Protein AF-A0A519ZS15-F1 (afdb_monomer)

Radius of gyration: 15.24 Å; Cα contacts (8 Å, |Δi|>4): 157; chains: 1; bounding box: 53×37×29 Å

Solvent-accessible surface area (backbone atoms only — not comparable to full-atom values): 6198 Å² total; per-residue (Å²): 136,78,85,75,93,79,76,86,72,78,70,46,23,28,39,32,37,40,53,42,79,75,72,66,48,62,78,21,24,38,35,22,45,79,51,90,48,95,50,40,70,17,40,37,40,30,52,72,74,75,50,67,84,54,71,74,38,74,85,41,55,37,82,44,50,44,69,55,51,37,70,79,40,56,81,54,58,83,53,71,84,57,56,74,69,42,30,35,37,30,94,48,94,91,50,72,73,41,81,51,81,76,129

Sequence (103 aa):
MTPTLKASTETITCVVTEVIMTEGKRIGYMYRADPAKPGDSGWRFLTGKESERYMDQPKHYITCELDQIVRDHPEVAAFLASPIGASFERDEDDEPF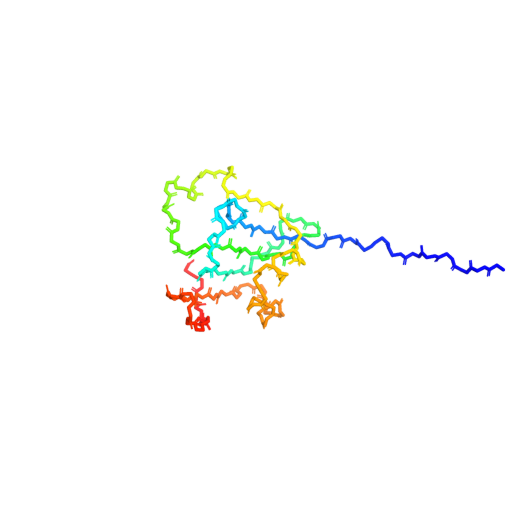VAVDLD

Structure (mmCIF, N/CA/C/O backbone):
data_AF-A0A519ZS15-F1
#
_entry.id   AF-A0A519ZS15-F1
#
loop_
_atom_site.group_PDB
_atom_site.id
_atom_site.type_symbol
_atom_site.label_atom_id
_atom_site.label_alt_id
_atom_site.label_comp_id
_atom_site.label_asym_id
_atom_site.label_entity_id
_atom_site.label_seq_id
_atom_site.pdbx_PDB_ins_code
_atom_site.Cartn_x
_atom_site.Cartn_y
_atom_site.Cartn_z
_atom_site.occupancy
_atom_site.B_iso_or_equiv
_atom_site.auth_seq_id
_atom_site.auth_comp_id
_atom_site.auth_asym_id
_atom_site.auth_atom_id
_atom_site.pdbx_PDB_model_num
ATOM 1 N N . MET A 1 1 ? -39.088 22.015 6.624 1.00 45.75 1 MET A N 1
ATOM 2 C CA . MET A 1 1 ? -38.265 21.007 7.321 1.00 45.75 1 MET A CA 1
ATOM 3 C C . MET A 1 1 ? -37.312 20.440 6.289 1.00 45.75 1 MET A C 1
ATOM 5 O O . MET A 1 1 ? -37.755 19.720 5.407 1.00 45.75 1 MET A O 1
ATOM 9 N N . THR A 1 2 ? -36.058 20.875 6.305 1.00 38.88 2 THR A N 1
ATOM 10 C CA . THR A 1 2 ? -35.039 20.402 5.360 1.00 38.88 2 THR A CA 1
ATOM 11 C C . THR A 1 2 ? -34.467 19.104 5.923 1.00 38.88 2 THR A C 1
ATOM 13 O O . THR A 1 2 ? -34.045 19.122 7.081 1.00 38.88 2 THR A O 1
ATOM 16 N N . PRO A 1 3 ? -34.488 17.976 5.196 1.00 47.81 3 PRO A N 1
ATOM 17 C CA . PRO A 1 3 ? -33.842 16.774 5.687 1.00 47.81 3 PRO A CA 1
ATOM 18 C C . PRO A 1 3 ? -32.337 17.024 5.840 1.00 47.81 3 PRO A C 1
ATOM 20 O O . PRO A 1 3 ? -31.675 17.580 4.966 1.00 47.81 3 PRO A O 1
ATOM 23 N N . THR A 1 4 ? -31.861 16.655 7.022 1.00 50.06 4 THR A N 1
ATOM 24 C CA . THR A 1 4 ? -30.510 16.763 7.563 1.00 50.06 4 THR A CA 1
ATOM 25 C C . THR A 1 4 ? -29.460 16.148 6.639 1.00 50.06 4 THR A C 1
ATOM 27 O O . THR A 1 4 ? -29.643 15.036 6.147 1.00 50.06 4 THR A O 1
ATOM 30 N N . LEU A 1 5 ? -28.323 16.831 6.475 1.00 51.56 5 LEU A N 1
ATOM 31 C CA . LEU A 1 5 ? -27.117 16.247 5.894 1.00 51.56 5 LEU A CA 1
ATOM 32 C C . LEU A 1 5 ? -26.671 15.071 6.778 1.00 51.56 5 LEU A C 1
ATOM 34 O O . LEU A 1 5 ? -26.160 15.271 7.878 1.00 51.56 5 LEU A O 1
ATOM 38 N N . LYS A 1 6 ? -26.877 13.840 6.311 1.00 53.78 6 LYS A N 1
ATOM 39 C CA . LYS A 1 6 ? -26.128 12.678 6.789 1.00 53.78 6 LYS A CA 1
ATOM 40 C C . LYS A 1 6 ? -25.103 12.321 5.726 1.00 53.78 6 LYS A C 1
ATOM 42 O O . LYS A 1 6 ? -25.447 11.731 4.711 1.00 53.78 6 LYS A O 1
ATOM 47 N N . ALA A 1 7 ? -23.853 12.646 6.002 1.00 48.09 7 ALA A N 1
ATOM 48 C CA . ALA A 1 7 ? -22.720 11.899 5.487 1.00 48.09 7 ALA A CA 1
ATOM 49 C C . ALA A 1 7 ? -21.695 11.845 6.619 1.00 48.09 7 ALA A C 1
ATOM 51 O O . ALA A 1 7 ? -20.785 12.660 6.707 1.00 48.09 7 ALA A O 1
ATOM 52 N N . SER A 1 8 ? -21.905 10.922 7.553 1.00 56.16 8 SER A N 1
ATOM 53 C CA . SER A 1 8 ? -20.791 10.384 8.327 1.00 56.16 8 SER A CA 1
ATOM 54 C C . SER A 1 8 ? -20.161 9.335 7.422 1.00 56.16 8 SER A C 1
ATOM 56 O O . SER A 1 8 ? -20.488 8.158 7.535 1.00 56.16 8 SER A O 1
ATOM 58 N N . THR A 1 9 ? -19.401 9.766 6.416 1.00 59.31 9 THR A N 1
ATOM 59 C CA . THR A 1 9 ? -18.644 8.826 5.590 1.00 59.31 9 THR A CA 1
ATOM 60 C C . THR A 1 9 ? -17.605 8.217 6.519 1.00 59.31 9 THR A C 1
ATOM 62 O O . THR A 1 9 ? -16.729 8.928 7.004 1.00 59.31 9 THR A O 1
ATOM 65 N N . GLU A 1 10 ? -17.758 6.940 6.861 1.00 69.19 10 GLU A N 1
ATOM 66 C CA . GLU A 1 10 ? -16.698 6.211 7.548 1.00 69.19 10 GLU A CA 1
ATOM 67 C C . GLU A 1 10 ? -15.450 6.278 6.666 1.00 69.19 10 GLU A C 1
ATOM 69 O O . GLU A 1 10 ? -15.469 5.848 5.512 1.00 69.19 10 GLU A O 1
ATOM 74 N N . THR A 1 11 ? -14.389 6.889 7.186 1.00 87.06 11 THR A N 1
ATOM 75 C CA . THR A 1 11 ? -13.116 7.006 6.483 1.00 87.06 11 THR A CA 1
ATOM 76 C C . THR A 1 11 ? -12.552 5.612 6.234 1.00 87.06 11 THR A C 1
ATOM 78 O O . THR A 1 11 ? -12.291 4.861 7.175 1.00 87.06 11 THR A O 1
ATOM 81 N N . ILE A 1 12 ? -12.342 5.274 4.963 1.00 96.38 12 ILE A N 1
ATOM 82 C CA . ILE A 1 12 ? -11.652 4.048 4.572 1.00 96.38 12 ILE A CA 1
ATOM 83 C C . ILE A 1 12 ? -10.145 4.273 4.700 1.00 96.38 12 ILE A C 1
ATOM 85 O O . ILE A 1 12 ? -9.593 5.255 4.205 1.00 96.38 12 ILE A O 1
ATOM 89 N N . THR A 1 13 ? -9.477 3.347 5.374 1.00 98.06 13 THR A N 1
ATOM 90 C CA . THR A 1 13 ? -8.054 3.419 5.706 1.00 98.06 13 THR A CA 1
ATOM 91 C C . THR A 1 13 ? -7.251 2.340 4.992 1.00 98.06 13 THR A C 1
ATOM 93 O O . THR A 1 13 ? -7.791 1.359 4.480 1.00 98.06 13 THR A O 1
ATOM 96 N N . CYS A 1 14 ? -5.943 2.524 4.937 1.00 98.50 14 CYS A N 1
ATOM 97 C CA . CYS A 1 14 ? -4.977 1.550 4.444 1.00 98.50 14 CYS A CA 1
ATOM 98 C C . CYS A 1 14 ? -3.738 1.573 5.342 1.00 98.50 14 CYS A C 1
ATOM 100 O O . CYS A 1 14 ? -3.613 2.438 6.217 1.00 98.50 14 CYS A O 1
ATOM 102 N N . VAL A 1 15 ? -2.831 0.621 5.134 1.00 98.50 15 VAL A N 1
ATOM 103 C CA . VAL A 1 15 ? -1.519 0.632 5.787 1.00 98.50 15 VAL A CA 1
ATOM 104 C C . VAL A 1 15 ? -0.463 1.017 4.764 1.00 98.50 15 VAL A C 1
ATOM 106 O O . VAL A 1 15 ? -0.484 0.548 3.630 1.00 98.50 15 VAL A O 1
ATOM 109 N N . VAL A 1 16 ? 0.473 1.854 5.181 1.00 98.56 16 VAL A N 1
ATOM 110 C CA . VAL A 1 16 ? 1.588 2.331 4.369 1.00 98.56 16 VAL A CA 1
ATOM 111 C C . VAL A 1 16 ? 2.872 2.275 5.195 1.00 98.56 16 VAL A C 1
ATOM 113 O O . VAL A 1 16 ? 2.819 2.465 6.415 1.00 98.56 16 VAL A O 1
ATOM 116 N N . THR A 1 17 ? 4.022 2.004 4.578 1.00 98.56 17 THR A N 1
ATOM 117 C CA . THR A 1 17 ? 5.306 2.131 5.281 1.00 98.56 17 THR A CA 1
ATOM 118 C C 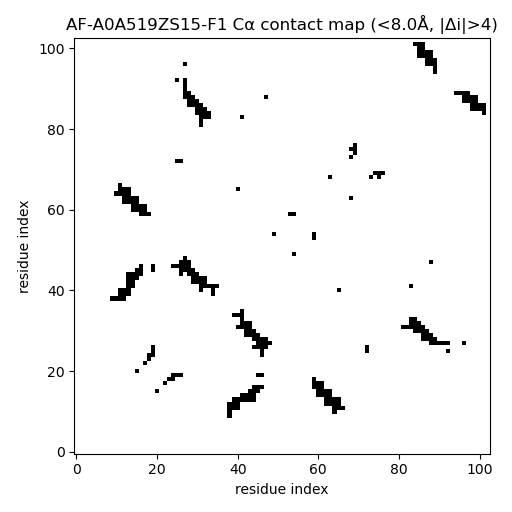. THR A 1 17 ? 5.642 3.600 5.526 1.00 98.56 17 THR A C 1
ATOM 120 O O . THR A 1 17 ? 5.424 4.460 4.672 1.00 98.56 17 THR A O 1
ATOM 123 N N . GLU A 1 18 ? 6.155 3.925 6.716 1.00 97.56 18 GLU A N 1
ATOM 124 C CA . GLU A 1 18 ? 6.286 5.321 7.158 1.00 97.56 18 GLU A CA 1
ATOM 125 C C . GLU A 1 18 ? 7.121 6.179 6.206 1.00 97.56 18 GLU A C 1
ATOM 127 O O . GLU A 1 18 ? 6.810 7.351 6.033 1.00 97.56 18 GLU A O 1
ATOM 132 N N . VAL A 1 19 ? 8.127 5.595 5.548 1.00 97.31 19 VAL A N 1
ATOM 133 C CA . VAL A 1 19 ? 9.049 6.298 4.643 1.00 97.31 19 VAL A CA 1
ATOM 134 C C . VAL A 1 19 ? 8.357 6.876 3.409 1.00 97.31 19 VAL A C 1
ATOM 136 O O . VAL A 1 19 ? 8.838 7.862 2.854 1.00 97.31 19 VAL A O 1
ATOM 139 N N . ILE A 1 20 ? 7.219 6.317 2.990 1.00 97.50 20 ILE A N 1
ATOM 140 C CA . ILE A 1 20 ? 6.398 6.911 1.927 1.00 97.50 20 ILE A CA 1
ATOM 141 C C . ILE A 1 20 ? 5.825 8.248 2.413 1.00 97.50 20 ILE A C 1
ATOM 143 O O . ILE A 1 20 ? 5.911 9.254 1.717 1.00 97.50 20 ILE A O 1
ATOM 147 N N . MET A 1 21 ? 5.329 8.287 3.653 1.00 95.19 21 MET A N 1
ATOM 148 C CA . MET A 1 21 ? 4.681 9.470 4.225 1.00 95.19 21 MET A CA 1
ATOM 149 C C . MET A 1 21 ? 5.674 10.512 4.757 1.00 95.19 21 MET A C 1
ATOM 151 O O . MET A 1 21 ? 5.394 11.708 4.710 1.00 95.19 21 MET A O 1
ATOM 155 N N . THR A 1 22 ? 6.809 10.081 5.314 1.00 94.62 22 THR A N 1
ATOM 156 C CA . THR A 1 22 ? 7.752 10.962 6.026 1.00 94.62 22 THR A CA 1
ATOM 157 C C . THR A 1 22 ? 8.940 11.390 5.173 1.00 94.62 22 THR A C 1
ATOM 159 O O . THR A 1 22 ? 9.416 12.514 5.326 1.00 94.62 22 THR A O 1
ATOM 162 N N . GLU A 1 23 ? 9.411 10.527 4.270 1.00 95.06 23 GLU A N 1
ATOM 163 C CA . GLU A 1 23 ? 10.551 10.796 3.382 1.00 95.06 23 GLU A CA 1
ATOM 164 C C . GLU A 1 23 ? 10.118 11.035 1.925 1.00 95.06 23 GLU A C 1
ATOM 166 O O . GLU A 1 23 ? 10.954 11.371 1.089 1.00 95.06 23 GLU A O 1
ATOM 171 N N . GLY A 1 24 ? 8.827 10.879 1.606 1.00 93.06 24 GLY A N 1
ATOM 172 C CA . GLY A 1 24 ? 8.297 11.070 0.254 1.00 93.06 24 GLY A CA 1
ATOM 173 C C . GLY A 1 24 ? 8.741 9.993 -0.738 1.00 93.06 24 GLY A C 1
ATOM 174 O O . GLY A 1 24 ? 8.806 10.258 -1.940 1.00 93.06 24 GLY A O 1
ATOM 175 N N . LYS A 1 25 ? 9.092 8.790 -0.256 1.00 96.06 25 LYS A N 1
ATOM 176 C CA . LYS A 1 25 ? 9.446 7.671 -1.141 1.00 96.06 25 LYS A CA 1
ATOM 177 C C . LYS A 1 25 ? 8.238 7.223 -1.956 1.00 96.06 25 LYS A C 1
ATOM 179 O O . LYS A 1 25 ? 7.103 7.266 -1.492 1.00 96.06 25 LYS A O 1
ATOM 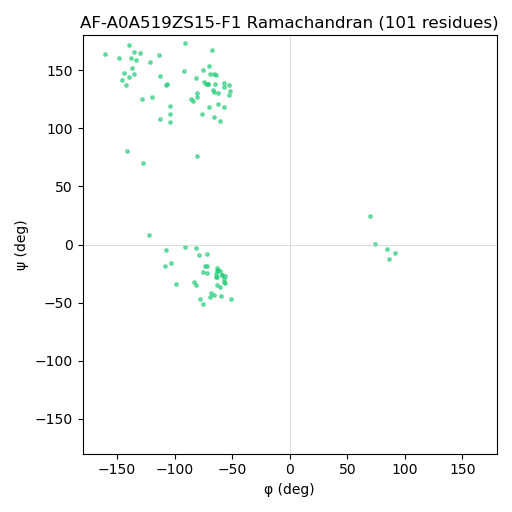184 N N . ARG A 1 26 ? 8.491 6.767 -3.180 1.00 96.81 26 ARG A N 1
ATOM 185 C CA . ARG A 1 26 ? 7.451 6.248 -4.067 1.00 96.81 26 ARG A CA 1
ATOM 186 C C . ARG A 1 26 ? 6.999 4.853 -3.644 1.00 96.81 26 ARG A C 1
ATOM 188 O O . ARG A 1 26 ? 7.776 4.067 -3.107 1.00 96.81 26 ARG A O 1
ATOM 195 N N . ILE A 1 27 ? 5.733 4.553 -3.931 1.00 98.19 27 ILE A N 1
ATOM 196 C CA . ILE A 1 27 ? 5.185 3.200 -3.827 1.00 98.19 27 ILE A CA 1
ATOM 197 C C . ILE A 1 27 ? 5.807 2.370 -4.946 1.00 98.19 27 ILE A C 1
ATOM 199 O O . ILE A 1 27 ? 5.616 2.703 -6.110 1.00 98.19 27 ILE A O 1
ATOM 203 N N . GLY A 1 28 ? 6.552 1.326 -4.609 1.00 98.00 28 GLY A N 1
ATOM 204 C CA . GLY A 1 28 ? 7.099 0.362 -5.572 1.00 98.00 28 GLY A CA 1
ATOM 205 C C . GLY A 1 28 ? 6.402 -0.992 -5.496 1.00 98.00 28 GLY A C 1
ATOM 206 O O . GLY A 1 28 ? 6.432 -1.752 -6.454 1.00 98.00 28 GLY A O 1
ATOM 207 N N . TYR A 1 29 ? 5.710 -1.267 -4.389 1.00 98.12 29 TYR A N 1
ATOM 208 C CA . TYR A 1 29 ? 4.977 -2.506 -4.177 1.00 98.12 29 TYR A CA 1
ATOM 209 C C . TYR A 1 29 ? 3.664 -2.235 -3.442 1.00 98.12 29 TYR A C 1
ATOM 211 O O . TYR A 1 29 ? 3.613 -1.458 -2.483 1.00 98.12 29 TYR A O 1
ATOM 219 N N . MET A 1 30 ? 2.587 -2.879 -3.877 1.00 98.44 30 MET A N 1
ATOM 220 C CA . MET A 1 30 ? 1.301 -2.819 -3.195 1.00 98.44 30 MET A CA 1
ATOM 221 C C . MET A 1 30 ? 0.570 -4.146 -3.274 1.00 98.44 30 MET A C 1
ATOM 223 O O . MET A 1 30 ? 0.641 -4.856 -4.273 1.00 98.44 30 MET A O 1
ATOM 227 N N . TYR A 1 31 ? -0.190 -4.452 -2.233 1.00 98.44 31 TYR A N 1
ATOM 228 C CA . TYR A 1 31 ? -1.041 -5.631 -2.221 1.00 98.44 31 TYR A CA 1
ATOM 229 C C . TYR A 1 31 ? -2.303 -5.399 -1.404 1.00 98.44 31 TYR A C 1
ATOM 231 O O . TYR A 1 31 ? -2.377 -4.492 -0.566 1.00 98.44 31 TYR A O 1
ATOM 239 N N . ARG A 1 32 ? -3.311 -6.235 -1.651 1.00 98.44 32 ARG A N 1
ATOM 240 C CA . ARG A 1 32 ? -4.582 -6.201 -0.936 1.00 98.44 32 ARG A CA 1
ATOM 241 C C . ARG A 1 32 ? -4.748 -7.450 -0.082 1.00 98.44 32 ARG A C 1
ATOM 243 O O . ARG A 1 32 ? -5.009 -8.530 -0.597 1.00 98.44 32 ARG A O 1
ATOM 250 N N . ALA A 1 33 ? -4.633 -7.288 1.228 1.00 97.69 33 ALA A N 1
ATOM 251 C CA . ALA A 1 33 ? -4.915 -8.329 2.209 1.00 97.69 33 ALA A CA 1
ATOM 252 C C . ALA A 1 33 ? -6.381 -8.288 2.665 1.00 97.69 33 ALA A C 1
ATOM 254 O O . ALA A 1 33 ? -7.124 -7.354 2.349 1.00 97.69 33 ALA A O 1
ATOM 255 N N . ASP A 1 34 ? -6.784 -9.279 3.459 1.00 98.06 34 ASP A N 1
ATOM 256 C CA . ASP A 1 34 ? -8.020 -9.182 4.228 1.00 98.06 34 ASP A CA 1
ATOM 257 C C . ASP A 1 34 ? -7.988 -7.941 5.146 1.00 98.06 34 ASP A C 1
ATOM 259 O O . ASP A 1 34 ? -6.976 -7.682 5.813 1.00 98.06 34 ASP A O 1
ATOM 263 N N . PRO A 1 35 ? -9.082 -7.159 5.212 1.00 97.75 35 PRO A N 1
ATOM 264 C CA . PRO A 1 35 ? -9.220 -6.070 6.171 1.00 97.75 35 PRO A CA 1
ATOM 265 C C . PRO A 1 35 ? -8.967 -6.526 7.610 1.00 97.75 35 PRO A C 1
ATOM 267 O O . PRO A 1 35 ? -9.609 -7.455 8.100 1.00 97.75 35 PRO A O 1
ATOM 270 N N . ALA A 1 36 ? -8.095 -5.825 8.336 1.00 95.25 36 ALA A N 1
ATOM 271 C CA . ALA A 1 36 ? -7.800 -6.159 9.730 1.00 95.25 36 ALA A CA 1
ATOM 272 C C . ALA A 1 36 ? -8.927 -5.746 10.697 1.00 95.25 36 ALA A C 1
ATOM 274 O O . ALA A 1 36 ? -9.027 -6.270 11.807 1.00 95.25 36 ALA A O 1
ATOM 275 N N . LYS A 1 37 ? -9.753 -4.767 10.308 1.00 94.50 37 LYS A N 1
ATOM 276 C CA . LYS A 1 37 ? -10.860 -4.210 11.103 1.00 94.50 37 LYS A CA 1
ATOM 277 C C . LYS A 1 37 ? -11.871 -3.487 10.199 1.00 94.50 37 LYS A C 1
ATOM 279 O O . LYS A 1 37 ? -11.517 -3.137 9.073 1.00 94.50 37 LYS A O 1
ATOM 284 N N . PRO A 1 38 ? -13.100 -3.201 10.673 1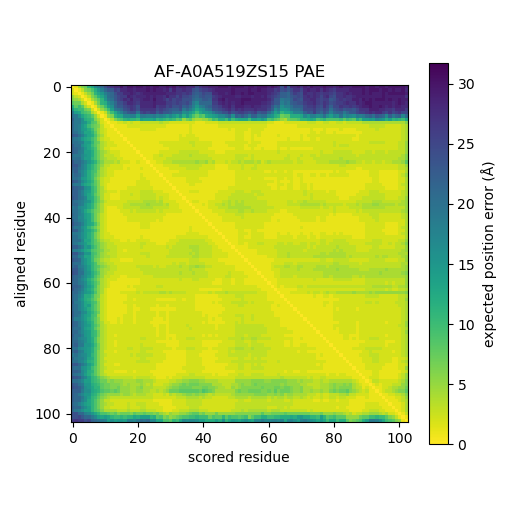.00 95.38 38 PRO A N 1
ATOM 285 C CA . PRO A 1 38 ? -14.025 -2.333 9.949 1.00 95.38 38 PRO A CA 1
ATOM 286 C C . PRO A 1 38 ? -13.362 -1.002 9.572 1.00 95.38 38 PRO A C 1
ATOM 288 O O . PRO A 1 38 ? -12.691 -0.384 10.401 1.00 95.38 38 PRO A O 1
ATOM 291 N N . GLY A 1 39 ? -13.518 -0.593 8.313 1.00 95.25 39 GLY A N 1
ATOM 292 C CA . GLY A 1 39 ? -12.889 0.613 7.768 1.00 95.25 39 GLY A CA 1
ATOM 293 C C . GLY A 1 39 ? -11.448 0.432 7.271 1.00 95.25 39 GLY A C 1
ATOM 294 O O . GLY A 1 39 ? -10.895 1.369 6.705 1.00 95.25 39 GLY A O 1
ATOM 295 N N . ASP A 1 40 ? -10.822 -0.738 7.425 1.00 97.75 40 ASP A N 1
ATOM 296 C CA . ASP A 1 40 ? -9.595 -1.080 6.690 1.00 97.75 40 ASP A CA 1
ATOM 297 C C . ASP A 1 40 ? -9.962 -1.544 5.272 1.00 97.75 40 ASP A C 1
ATOM 299 O O . ASP A 1 40 ? -10.792 -2.431 5.084 1.00 97.75 40 ASP A O 1
ATOM 303 N N . SER A 1 41 ? -9.362 -0.938 4.253 1.00 98.00 41 SER A N 1
ATOM 304 C CA . SER A 1 41 ? -9.573 -1.305 2.847 1.00 98.00 41 SER A CA 1
ATOM 305 C C . SER A 1 41 ? -8.940 -2.643 2.456 1.00 98.00 41 SER A C 1
ATOM 307 O O . SER A 1 41 ? -9.284 -3.197 1.403 1.00 98.00 41 SER A O 1
ATOM 309 N N . GLY A 1 42 ? -7.992 -3.118 3.269 1.00 98.25 42 GLY A N 1
ATOM 310 C CA . GLY A 1 42 ? -7.098 -4.228 2.957 1.00 98.25 42 GLY A CA 1
ATOM 311 C C . GLY A 1 42 ? -5.838 -3.808 2.196 1.00 98.25 42 GLY A C 1
ATOM 312 O O . GLY A 1 42 ? -4.898 -4.592 2.114 1.00 98.25 42 GLY A O 1
ATOM 313 N N . TRP A 1 43 ? -5.766 -2.580 1.669 1.00 98.56 43 TRP A N 1
ATOM 314 C CA . TRP A 1 43 ? -4.598 -2.125 0.913 1.00 98.56 43 TRP A CA 1
ATOM 315 C C . TRP A 1 43 ? -3.382 -1.893 1.805 1.00 98.56 43 TRP A C 1
ATOM 317 O O . TRP A 1 43 ? -3.486 -1.343 2.912 1.00 98.56 43 TRP A O 1
ATOM 327 N N . ARG A 1 44 ? -2.232 -2.327 1.295 1.00 98.31 44 ARG A N 1
ATOM 328 C CA . ARG A 1 4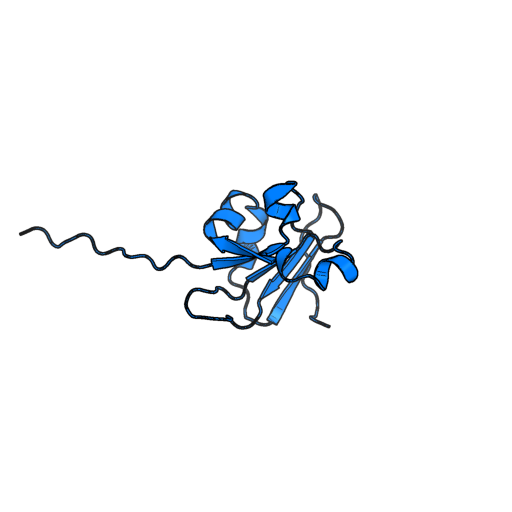4 ? -0.904 -2.199 1.885 1.00 98.31 44 ARG A CA 1
ATOM 329 C C . ARG A 1 44 ? 0.023 -1.583 0.840 1.00 98.31 44 ARG A C 1
ATOM 331 O O . ARG A 1 44 ? 0.115 -2.110 -0.265 1.00 98.31 44 ARG A O 1
ATOM 338 N N . PHE A 1 45 ? 0.680 -0.480 1.185 1.00 98.56 45 PHE A N 1
ATOM 339 C CA . PHE A 1 45 ? 1.551 0.278 0.284 1.00 98.56 45 PHE A CA 1
ATOM 340 C C . PHE A 1 45 ? 2.980 0.333 0.826 1.00 98.56 45 PHE A C 1
ATOM 342 O O . PHE A 1 45 ? 3.196 0.697 1.983 1.00 98.56 45 PHE A O 1
ATOM 349 N N . LEU A 1 46 ? 3.944 -0.052 -0.007 1.00 98.19 46 LEU A N 1
ATOM 350 C CA . LEU A 1 46 ? 5.353 -0.194 0.343 1.00 98.19 46 LEU A CA 1
ATOM 351 C C . LEU A 1 46 ? 6.232 0.362 -0.778 1.00 98.19 46 LEU A C 1
ATOM 353 O O . LEU A 1 46 ? 5.814 0.475 -1.933 1.00 98.19 46 LEU A O 1
ATOM 357 N N . THR A 1 47 ? 7.483 0.678 -0.462 1.00 97.50 47 THR A N 1
ATOM 358 C CA . THR A 1 47 ? 8.470 1.035 -1.490 1.00 97.50 47 THR A CA 1
ATOM 359 C C . THR A 1 47 ? 8.939 -0.185 -2.286 1.00 97.50 47 THR A C 1
ATOM 361 O O . THR A 1 47 ? 9.503 -0.017 -3.360 1.00 97.50 47 THR A O 1
ATOM 364 N N . GLY A 1 48 ? 8.740 -1.399 -1.758 1.00 95.75 48 GLY A N 1
ATOM 365 C CA . GLY A 1 48 ? 9.283 -2.647 -2.313 1.00 95.75 48 GLY A CA 1
ATOM 366 C C . GLY A 1 48 ? 10.787 -2.820 -2.062 1.00 95.75 48 GLY A C 1
ATOM 367 O O . GLY A 1 48 ? 11.380 -3.810 -2.471 1.00 95.75 48 GLY A O 1
ATOM 368 N N . LYS A 1 49 ? 11.418 -1.853 -1.387 1.00 95.06 49 LYS A N 1
ATOM 369 C CA . LYS A 1 49 ? 12.869 -1.769 -1.149 1.00 95.06 49 LYS A CA 1
ATOM 370 C C . LYS A 1 49 ? 13.196 -1.720 0.349 1.00 95.06 49 LYS A C 1
ATOM 372 O O . LYS A 1 49 ? 14.339 -1.472 0.739 1.00 95.06 49 LYS A O 1
ATOM 377 N N . GLU A 1 50 ? 12.200 -1.929 1.208 1.00 95.69 50 GLU A N 1
ATOM 378 C CA . GLU A 1 50 ? 12.366 -2.065 2.649 1.00 95.69 50 GLU A CA 1
ATOM 379 C C . GLU A 1 50 ? 13.165 -3.330 2.998 1.00 95.69 50 GLU A C 1
ATOM 381 O O . GLU A 1 50 ? 12.858 -4.428 2.548 1.00 95.69 50 GLU A O 1
ATOM 386 N N . SER A 1 51 ? 14.177 -3.202 3.859 1.00 96.12 51 SER A N 1
ATOM 387 C CA . SER A 1 51 ? 14.894 -4.372 4.390 1.00 96.12 51 SER A CA 1
ATOM 388 C C . SER A 1 51 ? 14.026 -5.178 5.366 1.00 96.12 51 SER A C 1
ATOM 390 O O . SER A 1 51 ? 13.240 -4.579 6.098 1.00 96.12 51 SER A O 1
ATOM 392 N N . GLU A 1 52 ? 14.276 -6.479 5.528 1.00 95.06 52 GLU A N 1
ATOM 393 C CA . GLU A 1 52 ? 13.599 -7.321 6.538 1.00 95.06 52 GLU A CA 1
ATOM 394 C C . GLU A 1 52 ? 13.656 -6.712 7.953 1.00 95.06 52 GLU A C 1
ATOM 396 O O . GLU A 1 52 ? 12.632 -6.521 8.598 1.00 95.06 52 GLU A O 1
ATOM 401 N N . ARG A 1 53 ? 14.838 -6.248 8.395 1.00 97.00 53 ARG A N 1
ATOM 402 C CA . ARG A 1 53 ? 15.018 -5.581 9.706 1.00 97.00 53 ARG A CA 1
ATOM 403 C C . ARG A 1 53 ? 14.125 -4.345 9.890 1.00 97.00 53 ARG A C 1
ATOM 405 O O . ARG A 1 53 ? 13.814 -3.947 11.016 1.00 97.00 53 ARG A O 1
ATOM 412 N N . TYR A 1 54 ? 13.799 -3.669 8.793 1.00 96.56 54 TYR A N 1
ATOM 413 C CA . TYR A 1 54 ? 12.849 -2.563 8.798 1.00 96.56 54 TYR A CA 1
ATOM 414 C C . TYR A 1 54 ? 11.427 -3.125 8.916 1.00 96.56 54 TYR A C 1
ATOM 416 O O . TYR A 1 54 ? 10.707 -2.777 9.845 1.00 96.56 54 TYR A O 1
ATOM 424 N N . MET A 1 55 ? 11.058 -4.077 8.066 1.00 96.12 55 MET A N 1
ATOM 425 C CA . MET A 1 55 ? 9.732 -4.700 8.072 1.00 96.12 55 MET A CA 1
ATOM 426 C C . MET A 1 55 ? 9.364 -5.384 9.402 1.00 96.12 55 MET A C 1
ATOM 428 O O . MET A 1 55 ? 8.190 -5.410 9.766 1.00 96.12 55 MET A O 1
ATOM 432 N N . ASP A 1 56 ? 10.338 -5.838 10.189 1.00 96.44 56 ASP A N 1
ATOM 433 C CA . ASP A 1 56 ? 10.107 -6.468 11.498 1.00 96.44 56 ASP A CA 1
ATOM 434 C C . ASP A 1 56 ? 9.666 -5.503 12.613 1.00 96.44 56 ASP A C 1
ATOM 436 O O . ASP A 1 56 ? 9.328 -5.933 13.719 1.00 96.44 56 ASP A O 1
ATOM 440 N N . GLN A 1 57 ? 9.687 -4.187 12.384 1.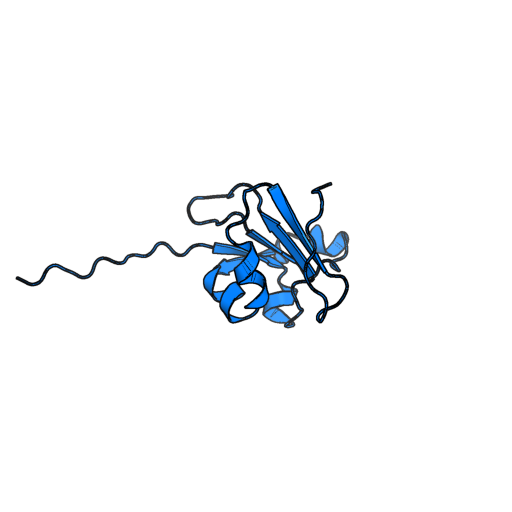00 96.81 57 GLN A N 1
ATOM 441 C CA . GLN A 1 57 ? 9.360 -3.201 13.415 1.00 96.81 57 GLN A CA 1
ATOM 442 C C . GLN A 1 57 ? 7.954 -2.612 13.199 1.00 96.81 57 GLN A C 1
ATOM 444 O O . GLN A 1 57 ? 7.770 -1.799 12.292 1.00 96.81 57 GLN A O 1
ATOM 449 N N . PRO A 1 58 ? 6.976 -2.886 14.090 1.00 95.00 58 PRO A N 1
ATOM 450 C CA . PRO A 1 58 ? 5.590 -2.430 13.926 1.00 95.00 58 PRO A CA 1
ATOM 451 C C . PRO A 1 58 ? 5.414 -0.915 13.767 1.00 95.00 58 PRO A C 1
ATOM 453 O O . PRO A 1 58 ? 4.460 -0.465 13.144 1.00 95.00 58 PRO A O 1
ATOM 456 N N . LYS A 1 59 ? 6.338 -0.117 14.316 1.00 96.12 59 LYS A N 1
ATOM 457 C CA . LYS A 1 59 ? 6.304 1.351 14.224 1.00 96.12 59 LYS A CA 1
ATOM 458 C C . LYS A 1 59 ? 6.418 1.878 12.789 1.00 96.12 59 LYS A C 1
ATOM 460 O O . LYS A 1 59 ? 6.013 3.005 12.545 1.00 96.12 59 LYS A O 1
ATOM 465 N N . HIS A 1 60 ? 6.985 1.089 11.874 1.00 97.75 60 HIS A N 1
ATOM 466 C CA . HIS A 1 60 ? 7.194 1.497 10.490 1.00 97.75 60 HIS A CA 1
ATOM 467 C C . HIS A 1 60 ? 5.9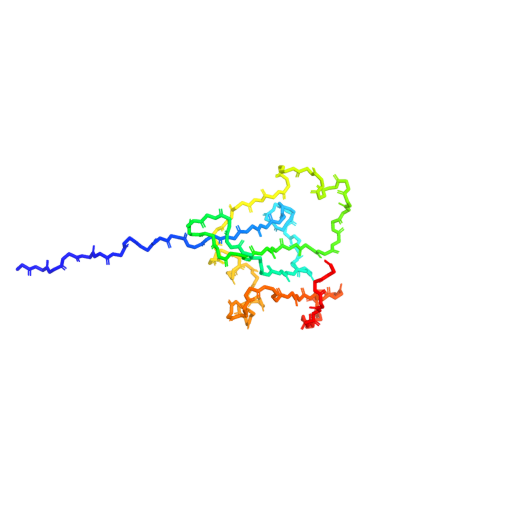35 1.342 9.628 1.00 97.75 60 HIS A C 1
ATOM 469 O O . HIS A 1 60 ? 5.950 1.736 8.468 1.00 97.75 60 HIS A O 1
ATOM 475 N N . TYR A 1 61 ? 4.842 0.818 10.188 1.00 97.56 61 TYR A N 1
ATOM 476 C CA . TYR A 1 61 ? 3.551 0.702 9.520 1.00 97.56 61 TYR A CA 1
ATOM 477 C C . TYR A 1 61 ? 2.599 1.772 10.046 1.00 97.56 61 TYR A C 1
A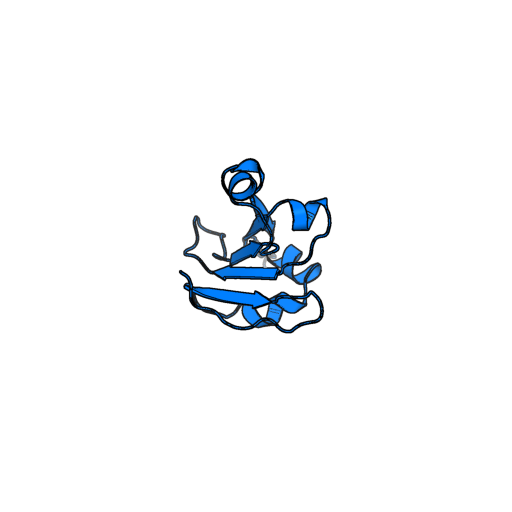TOM 479 O O . TYR A 1 61 ? 2.249 1.794 11.227 1.00 97.56 61 TYR A O 1
ATOM 487 N N . ILE A 1 62 ? 2.144 2.648 9.158 1.00 96.94 62 ILE A N 1
ATOM 488 C CA . ILE A 1 62 ? 1.221 3.737 9.475 1.00 96.94 62 ILE A CA 1
ATOM 489 C C . ILE A 1 62 ? -0.150 3.411 8.895 1.00 96.94 62 ILE A C 1
ATOM 491 O O . ILE A 1 62 ? -0.267 2.970 7.756 1.00 96.94 62 ILE A O 1
ATOM 495 N N . THR A 1 63 ? -1.208 3.655 9.670 1.00 97.25 63 THR A N 1
ATOM 496 C CA . THR A 1 63 ? -2.574 3.705 9.133 1.00 97.25 63 THR A CA 1
ATOM 497 C C . THR A 1 63 ? -2.857 5.112 8.621 1.00 97.25 63 THR A C 1
ATOM 499 O O . THR A 1 63 ? -2.731 6.072 9.380 1.00 97.25 63 THR A O 1
ATOM 502 N N . CYS A 1 64 ? -3.270 5.239 7.364 1.00 95.06 64 CYS A N 1
ATOM 503 C CA . CYS A 1 64 ? -3.665 6.515 6.768 1.00 95.06 64 CYS A CA 1
ATOM 504 C C . CYS A 1 64 ? -4.965 6.371 5.968 1.00 95.06 64 CYS A C 1
ATOM 506 O O . CYS A 1 64 ? -5.423 5.258 5.695 1.00 95.06 64 CYS A O 1
ATOM 508 N N . GLU A 1 65 ? -5.590 7.498 5.631 1.00 97.25 65 GLU A N 1
ATOM 509 C CA . GLU A 1 65 ? -6.782 7.508 4.783 1.00 97.25 65 GLU A CA 1
ATOM 510 C C . GLU A 1 65 ? -6.410 7.052 3.371 1.00 97.25 65 GLU A C 1
ATOM 512 O O . GLU A 1 65 ? -5.432 7.535 2.797 1.00 97.25 65 GLU A O 1
ATOM 517 N N . LEU A 1 66 ? -7.195 6.145 2.787 1.00 97.44 66 LEU A N 1
ATOM 518 C CA . LEU A 1 66 ? -6.929 5.663 1.430 1.00 97.44 66 LEU A CA 1
ATOM 519 C C . LEU A 1 66 ? -6.972 6.814 0.410 1.00 97.44 66 LEU A C 1
ATOM 521 O O . LEU A 1 66 ? -6.146 6.872 -0.498 1.00 97.44 66 LEU A O 1
ATOM 525 N N . ASP A 1 67 ? -7.872 7.776 0.618 1.00 96.56 67 ASP A N 1
ATOM 526 C CA . ASP A 1 67 ? -7.987 8.977 -0.211 1.00 96.56 67 ASP A CA 1
ATOM 527 C C . ASP A 1 67 ? -6.732 9.862 -0.155 1.00 96.56 67 ASP A C 1
ATOM 529 O O . ASP A 1 67 ? -6.438 10.564 -1.124 1.00 96.56 67 ASP A O 1
ATOM 533 N N . GLN A 1 68 ? -5.977 9.838 0.950 1.00 96.12 68 GLN A N 1
ATOM 534 C CA . GLN A 1 68 ? -4.702 10.551 1.039 1.00 96.12 68 GLN A CA 1
ATOM 535 C C . GLN A 1 68 ? -3.654 9.889 0.140 1.00 96.12 68 GLN A C 1
ATOM 537 O O . GLN A 1 68 ? -3.012 10.584 -0.643 1.00 96.12 68 GLN A O 1
ATOM 542 N N . ILE A 1 69 ? -3.550 8.555 0.172 1.00 97.56 69 ILE A N 1
ATOM 543 C CA . ILE A 1 69 ? -2.635 7.818 -0.712 1.00 97.56 69 ILE A CA 1
ATOM 544 C C . ILE A 1 69 ? -2.961 8.074 -2.180 1.00 97.56 69 ILE A C 1
ATOM 546 O O . ILE A 1 69 ? -2.056 8.352 -2.953 1.00 97.56 69 ILE A O 1
ATOM 550 N N . VAL A 1 70 ? -4.235 8.050 -2.574 1.00 97.25 70 VAL A N 1
ATOM 551 C CA . VAL A 1 70 ? -4.630 8.330 -3.968 1.00 97.25 70 VAL A CA 1
ATOM 552 C C . VAL A 1 70 ? -4.288 9.758 -4.387 1.00 97.25 70 VAL A C 1
ATOM 554 O O . VAL A 1 70 ? -3.959 10.004 -5.545 1.00 97.25 70 VAL A O 1
ATOM 557 N N . ARG A 1 71 ? -4.376 10.720 -3.467 1.00 97.00 71 ARG A N 1
ATOM 558 C CA . ARG A 1 71 ? -4.034 12.116 -3.752 1.00 97.00 71 ARG A CA 1
ATOM 559 C C . ARG A 1 71 ? -2.532 12.296 -3.983 1.00 97.00 71 ARG A C 1
ATOM 561 O O . ARG A 1 71 ? -2.160 13.032 -4.894 1.00 97.00 71 ARG A O 1
ATOM 568 N N . ASP A 1 72 ? -1.705 11.633 -3.178 1.00 96.50 72 ASP A N 1
ATOM 569 C CA . ASP A 1 72 ? -0.241 11.753 -3.222 1.00 96.50 72 ASP A CA 1
ATOM 570 C C . ASP A 1 72 ? 0.387 10.847 -4.300 1.00 96.50 72 ASP A C 1
ATOM 572 O O . ASP A 1 72 ? 1.378 11.215 -4.934 1.00 96.50 72 ASP A O 1
ATOM 576 N N . HIS A 1 73 ? -0.236 9.692 -4.546 1.00 96.69 73 HIS A N 1
ATOM 577 C CA . HIS A 1 73 ? 0.148 8.658 -5.510 1.00 96.69 73 HIS A CA 1
ATOM 578 C C . HIS A 1 73 ? -1.034 8.310 -6.433 1.00 96.69 73 HIS A C 1
ATOM 580 O O . HIS A 1 73 ? -1.618 7.223 -6.333 1.00 96.69 73 HIS A O 1
ATOM 586 N N . PRO A 1 74 ? -1.427 9.221 -7.342 1.00 96.56 74 PRO A N 1
ATOM 587 C CA . PRO A 1 74 ? -2.582 9.023 -8.220 1.00 96.56 74 PRO A CA 1
ATOM 588 C C . PRO A 1 74 ? -2.458 7.797 -9.130 1.00 96.56 74 PRO A C 1
ATOM 590 O O . PRO A 1 74 ? -3.479 7.252 -9.553 1.00 96.56 74 PRO A O 1
ATOM 593 N N . GLU A 1 75 ? -1.238 7.319 -9.396 1.00 95.44 75 GLU A N 1
ATOM 594 C CA . GLU A 1 75 ? -0.984 6.098 -10.161 1.00 95.44 75 GLU A CA 1
ATOM 595 C C . GLU A 1 75 ? -1.629 4.843 -9.540 1.00 95.44 75 GLU A C 1
ATOM 597 O O . GLU A 1 75 ? -2.008 3.921 -10.261 1.00 95.44 75 GLU A O 1
ATOM 602 N N . VAL A 1 76 ? -1.847 4.829 -8.220 1.00 96.81 76 VAL A N 1
ATOM 603 C CA . VAL A 1 76 ? -2.457 3.703 -7.491 1.00 96.81 76 VAL A CA 1
ATOM 604 C C . VAL A 1 76 ? -3.959 3.568 -7.763 1.00 96.81 76 VAL A C 1
ATOM 606 O O . VAL A 1 76 ? -4.517 2.474 -7.645 1.00 96.81 76 VAL A O 1
ATOM 609 N N . ALA A 1 77 ? -4.641 4.648 -8.160 1.00 97.25 77 ALA A N 1
ATOM 610 C CA . ALA A 1 77 ? -6.099 4.666 -8.309 1.00 97.25 77 ALA A CA 1
ATOM 611 C C . ALA A 1 77 ? -6.624 3.576 -9.261 1.00 97.25 77 ALA A C 1
ATOM 613 O O . ALA A 1 77 ? -7.696 3.015 -9.027 1.00 97.25 77 ALA A O 1
ATOM 614 N N . ALA A 1 78 ? -5.849 3.242 -10.299 1.00 97.12 78 ALA A N 1
ATOM 615 C CA . ALA A 1 78 ? -6.194 2.222 -11.287 1.00 97.12 78 ALA A CA 1
ATOM 616 C C . ALA A 1 78 ? -6.324 0.806 -10.693 1.00 97.12 78 ALA A C 1
ATOM 618 O O . ALA A 1 78 ? -6.991 -0.046 -11.277 1.00 97.12 78 ALA A O 1
ATOM 619 N N . PHE A 1 79 ? -5.732 0.560 -9.523 1.00 98.06 79 PHE A N 1
ATOM 620 C CA . PHE A 1 79 ? -5.620 -0.770 -8.931 1.00 98.06 79 PHE A CA 1
ATOM 621 C C . PHE A 1 79 ? -6.612 -1.009 -7.798 1.00 98.06 79 PHE A C 1
ATOM 623 O O . PHE A 1 79 ? -6.872 -2.163 -7.469 1.00 98.06 79 PHE A O 1
ATOM 630 N N . LEU A 1 80 ? -7.228 0.037 -7.238 1.00 97.50 80 LEU A N 1
ATOM 631 C CA . LEU A 1 80 ? -8.035 -0.056 -6.012 1.00 97.50 80 LEU A CA 1
ATOM 632 C C . LEU A 1 80 ? -9.278 -0.952 -6.115 1.00 97.50 80 LEU A C 1
ATOM 634 O O . LEU A 1 80 ? -9.777 -1.431 -5.092 1.00 97.50 80 LEU A O 1
ATOM 638 N N . ALA A 1 81 ? -9.767 -1.196 -7.332 1.00 97.19 81 ALA A N 1
ATOM 639 C CA . ALA A 1 81 ? -10.871 -2.116 -7.599 1.00 97.19 81 ALA A CA 1
ATOM 640 C C . ALA A 1 81 ? -10.453 -3.601 -7.594 1.00 97.19 81 ALA A C 1
ATOM 642 O O . ALA A 1 81 ? -11.322 -4.473 -7.630 1.00 97.19 81 ALA A O 1
ATOM 643 N N . SER A 1 82 ? -9.151 -3.899 -7.538 1.00 98.25 82 SER A N 1
ATOM 644 C CA . SER A 1 82 ? -8.623 -5.267 -7.549 1.00 98.25 82 SER A CA 1
ATOM 645 C C . SER A 1 82 ? -9.056 -6.048 -6.305 1.00 98.25 82 SER A C 1
ATOM 647 O O . SER A 1 82 ? -9.198 -5.457 -5.228 1.00 98.25 82 SER A O 1
ATOM 649 N N . PRO A 1 83 ? -9.294 -7.365 -6.425 1.00 97.69 83 PRO A N 1
ATOM 650 C CA . PRO A 1 83 ? -9.784 -8.178 -5.317 1.00 97.69 83 PRO A CA 1
ATOM 651 C C . PRO A 1 83 ? -8.744 -8.330 -4.199 1.00 97.69 83 PRO A C 1
ATOM 653 O O . PRO A 1 83 ? -7.564 -8.028 -4.369 1.00 97.69 83 PRO A O 1
ATOM 656 N N . ILE A 1 84 ? -9.195 -8.824 -3.043 1.00 97.94 84 ILE A N 1
ATOM 657 C CA . ILE A 1 84 ? -8.294 -9.335 -2.000 1.00 97.94 84 ILE A CA 1
ATOM 658 C C . ILE A 1 84 ? -7.423 -10.444 -2.612 1.00 97.94 84 ILE A C 1
ATOM 660 O O . ILE A 1 84 ? -7.915 -11.252 -3.399 1.00 97.94 84 ILE A O 1
ATOM 664 N N . GLY A 1 85 ? -6.138 -10.452 -2.264 1.00 97.50 85 GLY A N 1
ATOM 665 C CA . GLY A 1 85 ? -5.115 -11.333 -2.823 1.00 97.50 85 GLY A CA 1
ATOM 666 C C . GLY A 1 85 ? -4.378 -10.756 -4.035 1.00 97.50 85 GLY A C 1
ATOM 667 O O . GLY A 1 85 ? -3.411 -11.358 -4.477 1.00 97.50 85 GLY A O 1
ATOM 668 N N . ALA A 1 86 ? -4.795 -9.606 -4.573 1.00 98.19 86 ALA A N 1
ATOM 669 C CA . ALA A 1 86 ? -4.054 -8.953 -5.650 1.00 98.19 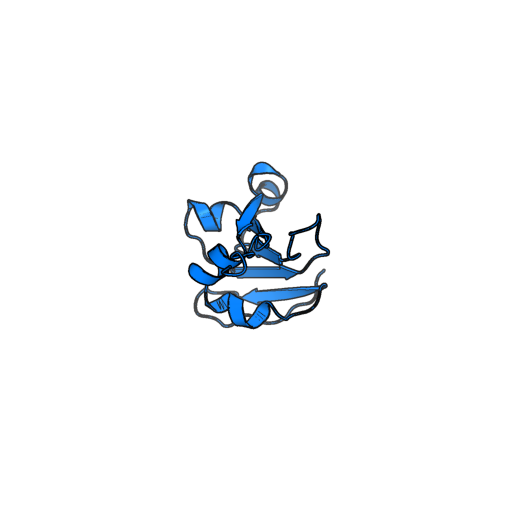86 ALA A CA 1
ATOM 670 C C . ALA A 1 86 ? -2.772 -8.286 -5.124 1.00 98.19 86 ALA A C 1
ATOM 672 O O . ALA A 1 86 ? -2.808 -7.618 -4.085 1.00 98.19 86 ALA A O 1
ATOM 673 N N . SER A 1 87 ? -1.680 -8.397 -5.878 1.00 98.44 87 SER A N 1
ATOM 674 C CA . SER A 1 87 ? -0.425 -7.680 -5.651 1.00 98.44 87 SER A CA 1
ATOM 675 C C . SER A 1 87 ? 0.154 -7.146 -6.957 1.00 98.44 87 SER A C 1
ATOM 677 O O . SER A 1 87 ? -0.108 -7.660 -8.048 1.00 98.44 87 SER A O 1
ATOM 679 N N . PHE A 1 88 ? 0.901 -6.054 -6.832 1.00 98.31 88 PHE A N 1
ATOM 680 C CA . PHE A 1 88 ? 1.491 -5.335 -7.947 1.00 98.31 88 PHE A CA 1
ATOM 681 C C . PHE A 1 88 ? 2.841 -4.746 -7.546 1.00 98.31 88 PHE A C 1
ATOM 683 O O . PHE A 1 88 ? 2.974 -4.201 -6.447 1.00 98.31 88 PHE A O 1
ATOM 690 N N . GLU A 1 89 ? 3.804 -4.775 -8.460 1.00 97.75 89 GLU A N 1
ATOM 691 C CA . GLU A 1 89 ? 5.140 -4.208 -8.265 1.00 97.75 89 GLU A CA 1
ATOM 692 C C . GLU A 1 89 ? 5.590 -3.377 -9.469 1.00 97.75 89 GLU A C 1
ATOM 694 O O . GLU A 1 89 ? 5.065 -3.536 -10.570 1.00 97.75 89 GLU A O 1
ATOM 699 N N . ARG A 1 90 ? 6.547 -2.478 -9.253 1.00 96.25 90 ARG A N 1
ATOM 700 C CA . ARG A 1 90 ? 7.323 -1.805 -10.301 1.00 96.25 90 ARG A CA 1
ATOM 701 C C . ARG A 1 90 ? 8.779 -1.706 -9.858 1.00 96.25 90 ARG A C 1
ATOM 703 O O . ARG A 1 90 ? 9.042 -1.467 -8.677 1.00 96.25 90 ARG A O 1
ATOM 710 N N . ASP A 1 91 ? 9.710 -1.827 -10.796 1.00 91.06 91 ASP A N 1
ATOM 711 C CA . ASP A 1 91 ? 11.142 -1.759 -10.491 1.00 91.06 91 ASP A CA 1
ATOM 712 C C . ASP A 1 91 ? 11.612 -0.308 -10.287 1.00 91.06 91 ASP A C 1
ATOM 714 O O . ASP A 1 91 ? 12.286 0.033 -9.296 1.00 91.06 91 ASP A O 1
ATOM 718 N N . GLU A 1 92 ? 11.207 0.570 -11.206 1.00 91.38 92 GLU A N 1
ATOM 719 C CA . GLU A 1 92 ? 11.536 1.995 -11.210 1.00 91.38 92 GLU A CA 1
ATOM 720 C C . GLU A 1 92 ? 10.287 2.887 -11.177 1.00 91.38 92 GLU A C 1
ATOM 722 O O . GLU A 1 92 ? 9.189 2.492 -11.563 1.00 91.38 92 GLU A O 1
ATOM 727 N N . ASP A 1 93 ? 10.453 4.125 -10.703 1.00 87.94 93 ASP A N 1
ATOM 728 C CA . ASP A 1 93 ? 9.338 5.050 -10.458 1.00 87.94 93 ASP A CA 1
ATOM 729 C C . ASP A 1 93 ? 8.579 5.438 -11.740 1.00 87.94 93 ASP A C 1
ATOM 731 O O . ASP A 1 93 ? 7.382 5.725 -11.683 1.00 87.94 93 ASP A O 1
ATOM 735 N N . ASP A 1 94 ? 9.259 5.427 -12.888 1.00 88.69 94 ASP A N 1
ATOM 736 C CA . ASP A 1 94 ? 8.688 5.767 -14.196 1.00 88.69 94 ASP A CA 1
ATOM 737 C C . ASP A 1 94 ? 8.116 4.544 -14.940 1.00 88.69 94 ASP A C 1
ATOM 739 O O . ASP A 1 94 ? 7.544 4.683 -16.026 1.00 88.69 94 ASP A O 1
ATOM 743 N N . GLU A 1 95 ? 8.236 3.346 -14.362 1.00 94.31 95 GLU A N 1
ATOM 744 C CA . GLU A 1 95 ? 7.727 2.110 -14.949 1.00 94.31 95 GLU A CA 1
ATOM 745 C C . GLU A 1 95 ? 6.298 1.782 -14.484 1.00 94.31 95 GLU A C 1
ATOM 747 O O . GLU A 1 95 ? 5.883 2.133 -13.370 1.00 94.31 95 GLU A O 1
ATOM 752 N N . PRO A 1 96 ? 5.499 1.121 -15.344 1.00 95.06 96 PRO A N 1
ATOM 753 C CA . PRO A 1 96 ? 4.160 0.696 -14.974 1.00 95.06 96 PRO A CA 1
ATOM 754 C C . PRO A 1 96 ? 4.213 -0.420 -13.929 1.00 95.06 96 PRO A C 1
ATOM 756 O O . PRO A 1 96 ? 5.067 -1.299 -13.984 1.00 95.06 96 PRO A O 1
ATOM 759 N N . PHE A 1 97 ? 3.226 -0.439 -13.034 1.00 97.81 97 PHE A N 1
ATOM 760 C CA . PHE A 1 97 ? 3.018 -1.593 -12.168 1.00 97.81 97 PHE A CA 1
ATOM 761 C C . PHE A 1 97 ? 2.626 -2.831 -12.982 1.00 97.81 97 PHE A C 1
ATOM 763 O O . PHE A 1 97 ? 1.764 -2.762 -13.866 1.00 97.81 97 PHE A O 1
ATOM 770 N N . VAL A 1 98 ? 3.197 -3.972 -12.620 1.00 97.25 98 VAL A N 1
ATOM 771 C CA . VAL A 1 98 ? 2.852 -5.299 -13.131 1.00 97.25 98 VAL A CA 1
ATOM 772 C C . VAL A 1 98 ? 2.224 -6.129 -12.019 1.00 97.25 98 VAL A C 1
ATOM 774 O O . VAL A 1 98 ? 2.569 -5.973 -10.852 1.00 97.25 98 VAL A O 1
ATOM 777 N N . ALA A 1 99 ? 1.259 -6.980 -12.368 1.00 97.62 99 ALA A N 1
ATOM 778 C CA . ALA A 1 99 ? 0.680 -7.919 -11.413 1.00 97.62 99 ALA A CA 1
ATOM 779 C C . ALA A 1 99 ? 1.684 -9.036 -11.110 1.00 97.62 99 ALA A C 1
ATOM 781 O O . ALA A 1 99 ? 2.312 -9.555 -12.036 1.00 97.62 99 ALA A O 1
ATOM 782 N N . VAL A 1 100 ? 1.785 -9.419 -9.841 1.00 96.81 100 VAL A N 1
ATOM 783 C CA . VAL A 1 100 ? 2.646 -10.512 -9.373 1.00 96.81 100 VAL A CA 1
ATOM 784 C C . VAL A 1 100 ? 1.857 -11.471 -8.494 1.00 96.81 100 VAL A C 1
ATOM 786 O O . VAL A 1 100 ? 0.747 -11.154 -8.069 1.00 96.81 100 VAL A O 1
ATOM 789 N N . ASP A 1 101 ? 2.402 -12.660 -8.258 1.00 92.12 101 ASP A N 1
ATOM 790 C CA . ASP A 1 101 ? 1.829 -13.593 -7.292 1.00 92.12 101 ASP A CA 1
ATOM 791 C C . ASP A 1 101 ? 2.289 -13.204 -5.877 1.00 92.12 101 ASP A C 1
ATOM 793 O O . ASP A 1 101 ? 3.411 -12.741 -5.677 1.00 92.12 101 ASP A O 1
ATOM 797 N N . LEU A 1 102 ? 1.406 -13.351 -4.887 1.00 76.50 102 LEU A N 1
ATOM 798 C CA . LEU A 1 102 ? 1.795 -13.258 -3.479 1.00 76.50 102 LEU A CA 1
ATOM 799 C C . LEU A 1 102 ? 2.514 -14.557 -3.095 1.00 76.50 102 LEU A C 1
ATOM 801 O O . LEU A 1 102 ? 1.873 -15.609 -3.076 1.00 76.50 102 LEU A O 1
ATOM 805 N N . ASP A 1 103 ? 3.815 -14.468 -2.815 1.00 63.75 103 ASP A N 1
ATOM 806 C CA . ASP A 1 103 ? 4.608 -15.565 -2.236 1.00 63.75 103 ASP A CA 1
ATOM 807 C C . ASP A 1 103 ? 4.113 -15.996 -0.839 1.00 63.75 103 ASP A C 1
ATOM 809 O O . ASP A 1 103 ? 3.647 -15.129 -0.055 1.00 63.75 103 ASP A O 1
#

Foldseek 3Di:
DDDDDDDPPLFAKEKEFVCCVPVVADFFKKAAAPAPDPRYLSIYTYNVPDDPVSVPDPVRIDIDGPVVCCVSPVLCVVCSPPDHQWMWGDDDPPDHIDTDGDD

Mean predicted aligned error: 5.46 Å

pLDDT: mean 91.68, std 13.9, range [38.88, 98.56]

Secondary structure (DSSP, 8-state):
-PPP-----PPPEEEEEHHHHHH-PPP-EEEEPPPSSTTEEEEEEE-S---HHHHT-GGGEEEEEHHHHHHH-GGGGGGTTSPTT-EEE-SSTTSPPEEE---